Protein AF-A0AAV5TWF7-F1 (afdb_monomer)

Secondary structure (DSSP, 8-state):
-----S-SSEEEEEEEEEE----SHHHHHHHHHHHHHHHHHTT--SEEEEEEEEETTEEEETTS-B-SS--BPTT-S-GGG-SEEEEESSSSSSSTT-EEEE-TT--EEEEEEEEPPP-------SS--TT-PPPP-----SS-----

Organism: NCBI:txid358040

Radius of gyration: 22.1 Å; Cα contacts (8 Å, |Δi|>4): 198; chains: 1; bounding box: 36×72×39 Å

Nearest PDB structures (foldseek):
  4j6l-assembly3_C  TM=7.559E-01  e=2.423E-04  Homo sapiens
  4j6l-assembly1_A  TM=7.563E-01  e=4.889E-04  Homo sapiens
  4uxm-assembly1_A  TM=7.254E-01  e=4.260E-02  Struthio camelus
  4uww-assembly1_A  TM=7.070E-01  e=4.260E-02  Struthio camelus
  7jpt-assembly1_A  TM=5.759E-01  e=4.238E-01  Homo sapiens

Foldseek 3Di:
DDPPPLPPAAPPAEAEAADADDPDPVVVVVVLVVVLVSCVVSPFAFKAFAQWWDDPNFIAHPVRDGDDDAQAFPPPPDPVFHITKMFGSDPPRGDGSHIYHHHSNDHGHYYHYDYDDHPPPPPDPPDDPPPPDDDPDDPDDPDDDDDD

Mean predicted aligned error: 14.3 Å

Structure (mmCIF, N/CA/C/O backbone):
data_AF-A0AAV5TWF7-F1
#
_entry.id   AF-A0AAV5TWF7-F1
#
loop_
_atom_site.group_PDB
_atom_site.id
_atom_site.type_symbol
_atom_site.label_atom_id
_atom_site.label_alt_id
_atom_site.label_comp_id
_atom_site.label_asym_id
_atom_site.label_entity_id
_atom_site.label_seq_id
_atom_site.pdbx_PDB_ins_code
_atom_site.Cartn_x
_atom_site.Cartn_y
_atom_site.Cartn_z
_atom_site.occupancy
_atom_site.B_iso_or_equiv
_atom_site.auth_seq_id
_atom_site.auth_comp_id
_atom_site.auth_asym_id
_atom_site.auth_atom_id
_atom_site.pdbx_PDB_model_num
ATOM 1 N N . MET A 1 1 ? -2.070 -17.336 -25.513 1.00 31.95 1 MET A N 1
ATOM 2 C CA . MET A 1 1 ? -1.674 -17.237 -24.089 1.00 31.95 1 MET A CA 1
ATOM 3 C C . MET A 1 1 ? -2.752 -16.463 -23.349 1.00 31.95 1 MET A C 1
ATOM 5 O O . MET A 1 1 ? -3.055 -15.343 -23.743 1.00 31.95 1 MET A O 1
ATOM 9 N N . ARG A 1 2 ? -3.428 -17.087 -22.379 1.00 27.72 2 ARG A N 1
ATOM 10 C CA . ARG A 1 2 ? -4.565 -16.480 -21.672 1.00 27.72 2 ARG A CA 1
ATOM 11 C C . ARG A 1 2 ? -4.035 -15.417 -20.704 1.00 27.72 2 ARG A C 1
ATOM 13 O O . ARG A 1 2 ? -3.328 -15.760 -19.765 1.00 27.72 2 ARG A O 1
ATOM 20 N N . ARG A 1 3 ? -4.360 -14.142 -20.947 1.00 33.72 3 ARG A N 1
ATOM 21 C CA . ARG A 1 3 ? -4.171 -13.056 -19.974 1.00 33.72 3 ARG A CA 1
ATOM 22 C C . ARG A 1 3 ? -5.059 -13.376 -18.771 1.00 33.72 3 ARG A C 1
ATOM 24 O O . ARG A 1 3 ? -6.281 -13.345 -18.894 1.00 33.72 3 ARG A O 1
ATOM 31 N N . GLY A 1 4 ? -4.453 -13.777 -17.657 1.00 27.03 4 GLY A N 1
ATOM 32 C CA . GLY A 1 4 ? -5.162 -14.026 -16.407 1.00 27.03 4 GLY A CA 1
ATOM 33 C C . GLY A 1 4 ? -5.806 -12.729 -15.937 1.00 27.03 4 GLY A C 1
ATOM 34 O O . GLY A 1 4 ? -5.115 -11.787 -15.566 1.00 27.03 4 GLY A O 1
ATOM 35 N N . SER A 1 5 ? -7.129 -12.662 -16.032 1.00 31.36 5 SER A N 1
ATOM 36 C CA . SER A 1 5 ? -7.910 -11.533 -15.550 1.00 31.36 5 SER A CA 1
ATOM 37 C C . SER A 1 5 ? -7.849 -11.526 -14.021 1.00 31.36 5 SER A C 1
ATOM 39 O O . SER A 1 5 ? -8.229 -12.510 -13.386 1.00 31.36 5 SER A O 1
ATOM 41 N N . ILE A 1 6 ? -7.374 -10.429 -13.424 1.00 41.66 6 ILE A N 1
ATOM 42 C CA . ILE A 1 6 ? -7.374 -10.188 -11.970 1.00 41.66 6 ILE A CA 1
ATOM 43 C C . ILE A 1 6 ? -8.809 -9.844 -11.526 1.00 41.66 6 ILE A C 1
ATOM 45 O O . ILE A 1 6 ? -9.081 -8.792 -10.959 1.00 41.66 6 ILE A O 1
ATOM 49 N N . THR A 1 7 ? -9.773 -10.699 -11.860 1.00 40.22 7 THR A N 1
ATOM 50 C CA . THR A 1 7 ? -11.187 -10.504 -11.507 1.00 40.22 7 THR A CA 1
ATOM 51 C C . THR A 1 7 ? -11.604 -11.304 -10.276 1.00 40.22 7 THR A C 1
ATOM 53 O O . THR A 1 7 ? -12.716 -11.114 -9.797 1.00 40.22 7 THR A O 1
ATOM 56 N N . THR A 1 8 ? -10.735 -12.157 -9.716 1.00 40.34 8 THR A N 1
ATOM 57 C CA . THR A 1 8 ? -11.187 -13.203 -8.775 1.00 40.34 8 THR A CA 1
ATOM 58 C C . THR A 1 8 ? -10.578 -13.154 -7.366 1.00 40.34 8 THR A C 1
ATOM 60 O O . THR A 1 8 ? -10.763 -14.104 -6.610 1.00 40.34 8 THR A O 1
ATOM 63 N N . ALA A 1 9 ? -9.898 -12.073 -6.961 1.00 43.06 9 ALA A N 1
ATOM 64 C CA . ALA A 1 9 ? -9.338 -11.960 -5.598 1.00 43.06 9 ALA A CA 1
ATOM 65 C C . ALA A 1 9 ? -9.718 -10.681 -4.829 1.00 43.06 9 ALA A C 1
ATOM 67 O O . ALA A 1 9 ? -9.404 -10.547 -3.648 1.00 43.06 9 ALA A O 1
ATOM 68 N N . PHE A 1 10 ? -10.433 -9.746 -5.453 1.00 48.28 10 PHE A N 1
ATOM 69 C CA . PHE A 1 10 ? -10.846 -8.515 -4.789 1.00 48.28 10 PHE A CA 1
ATOM 70 C C . PHE A 1 10 ? -12.190 -8.725 -4.077 1.00 48.28 10 PHE A C 1
ATOM 72 O O . PHE A 1 10 ? -13.189 -9.086 -4.702 1.00 48.28 10 PHE A O 1
ATOM 79 N N . GLY A 1 11 ? -12.222 -8.562 -2.749 1.00 48.16 11 GLY A N 1
ATOM 80 C CA . GLY A 1 11 ? -13.454 -8.684 -1.962 1.00 48.16 11 GLY A CA 1
ATOM 81 C C . GLY A 1 11 ? -14.534 -7.696 -2.421 1.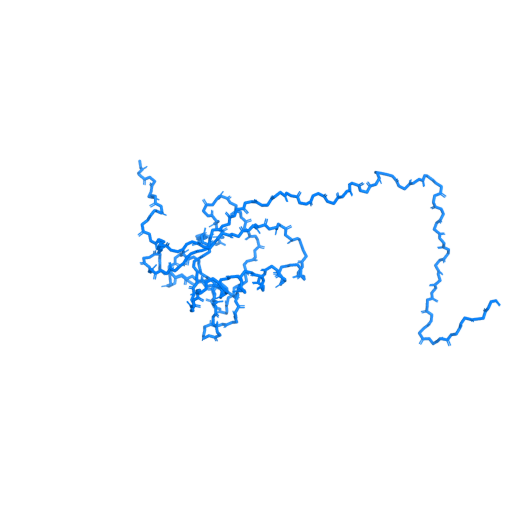00 48.16 11 GLY A C 1
ATOM 82 O O . GLY A 1 11 ? -14.235 -6.687 -3.040 1.00 48.16 11 GLY A O 1
ATOM 83 N N . LYS A 1 12 ? -15.809 -7.938 -2.091 1.00 44.78 12 LYS A N 1
ATOM 84 C CA . LYS A 1 12 ? -16.979 -7.172 -2.590 1.00 44.78 12 LYS A CA 1
ATOM 85 C C . LYS A 1 12 ? -17.006 -5.657 -2.262 1.00 44.78 12 LYS A C 1
ATOM 87 O O . LYS A 1 12 ? -17.979 -4.995 -2.605 1.00 44.78 12 LYS A O 1
ATOM 92 N N . LYS A 1 13 ? -15.994 -5.100 -1.585 1.00 57.88 13 LYS A N 1
ATOM 93 C CA . LYS A 1 13 ? -15.917 -3.686 -1.182 1.00 57.88 13 LYS A CA 1
ATOM 94 C C . LYS A 1 13 ? -14.715 -3.007 -1.841 1.00 57.88 13 LYS A C 1
ATOM 96 O O . LYS A 1 13 ? -13.574 -3.286 -1.473 1.00 57.88 13 LYS A O 1
ATOM 101 N N . ALA A 1 14 ? -15.010 -2.120 -2.789 1.00 63.62 14 ALA A N 1
ATOM 102 C CA . ALA A 1 14 ? -14.046 -1.264 -3.470 1.00 63.62 14 ALA A CA 1
ATOM 103 C C . ALA A 1 14 ? -14.125 0.163 -2.909 1.00 63.62 14 ALA A C 1
ATOM 105 O O . ALA A 1 14 ? -15.215 0.734 -2.852 1.00 63.62 14 ALA A O 1
ATOM 106 N N . ILE A 1 15 ? -12.991 0.752 -2.535 1.00 71.88 15 ILE A N 1
ATOM 107 C CA . ILE A 1 15 ? -12.886 2.180 -2.191 1.00 71.88 15 ILE A CA 1
ATOM 108 C C . ILE A 1 15 ? -12.279 2.908 -3.387 1.00 71.88 15 ILE A C 1
ATOM 110 O O . ILE A 1 15 ? -11.173 2.581 -3.798 1.00 71.88 15 ILE A O 1
ATOM 114 N N . VAL A 1 16 ? -12.984 3.876 -3.971 1.00 70.25 16 VAL A N 1
ATOM 115 C CA . VAL A 1 16 ? -12.506 4.600 -5.162 1.00 70.25 16 VAL A CA 1
ATOM 116 C C . VAL A 1 16 ? -11.844 5.909 -4.753 1.00 70.25 16 VAL A C 1
ATOM 118 O O . VAL A 1 16 ? -12.437 6.714 -4.039 1.00 70.25 16 VAL A O 1
ATOM 121 N N . VAL A 1 17 ? -10.629 6.139 -5.241 1.00 66.19 17 VAL A N 1
ATOM 122 C CA . VAL A 1 17 ? -9.793 7.279 -4.867 1.00 66.19 17 VAL A CA 1
ATOM 123 C C . VAL A 1 17 ? -9.300 8.009 -6.101 1.00 66.19 17 VAL A C 1
ATOM 125 O O . VAL A 1 17 ? -8.834 7.392 -7.053 1.00 66.19 17 VAL A O 1
ATOM 128 N N . GLN A 1 18 ? -9.382 9.337 -6.088 1.00 61.53 18 GLN A N 1
ATOM 129 C CA . GLN A 1 18 ? -8.840 10.155 -7.166 1.00 61.53 18 GLN A CA 1
ATOM 130 C C . GLN A 1 18 ? -7.341 10.377 -6.956 1.00 61.53 18 GLN A C 1
ATOM 132 O O . GLN A 1 18 ? -6.941 10.969 -5.951 1.00 61.53 18 GLN A O 1
ATOM 137 N N . ARG A 1 19 ? -6.511 9.927 -7.901 1.00 64.56 19 ARG A N 1
ATOM 138 C CA . ARG A 1 19 ? -5.055 10.063 -7.784 1.00 64.56 19 ARG A CA 1
ATOM 139 C C . ARG A 1 19 ? -4.593 11.443 -8.258 1.00 64.56 19 ARG A C 1
ATOM 141 O O . ARG A 1 19 ? -5.020 11.912 -9.314 1.00 64.56 19 ARG A O 1
ATOM 148 N N . ARG A 1 20 ? -3.703 12.094 -7.497 1.00 64.56 20 ARG A N 1
ATOM 149 C CA . ARG A 1 20 ? -3.012 13.332 -7.903 1.00 64.56 20 ARG A CA 1
ATOM 150 C C . ARG A 1 20 ? -1.515 13.055 -7.985 1.00 64.56 20 ARG A C 1
ATOM 152 O O . ARG A 1 20 ? -0.918 12.661 -6.995 1.00 64.56 20 ARG A O 1
ATOM 159 N N . LEU A 1 21 ? -0.899 13.283 -9.144 1.00 58.94 21 LEU A N 1
ATOM 160 C CA . LEU A 1 21 ? 0.553 13.160 -9.293 1.00 58.94 21 LEU A CA 1
ATOM 161 C C . LEU A 1 21 ? 1.234 14.315 -8.549 1.00 58.94 21 LEU A C 1
ATOM 163 O O . LEU A 1 21 ? 1.245 15.451 -9.019 1.00 58.94 21 LEU A O 1
ATOM 167 N N . ALA A 1 22 ? 1.768 14.037 -7.363 1.00 57.94 22 ALA A N 1
ATOM 168 C CA . ALA A 1 22 ? 2.460 15.023 -6.550 1.00 57.94 22 ALA A CA 1
ATOM 169 C C . ALA A 1 22 ? 3.988 14.862 -6.641 1.00 57.94 22 ALA A C 1
ATOM 171 O O . ALA A 1 22 ? 4.549 13.847 -6.229 1.00 57.94 22 ALA A O 1
ATOM 172 N N . GLY A 1 23 ? 4.676 15.897 -7.134 1.00 56.53 23 GLY A N 1
ATOM 173 C CA . GLY A 1 23 ? 6.143 15.926 -7.236 1.00 56.53 23 GLY A CA 1
ATOM 174 C C . GLY A 1 23 ? 6.884 16.237 -5.925 1.00 56.53 23 GLY A C 1
ATOM 175 O O . GLY A 1 23 ? 8.093 16.045 -5.858 1.00 56.53 23 GLY A O 1
ATOM 176 N N . TYR A 1 24 ? 6.191 16.696 -4.874 1.00 65.06 24 TYR A N 1
ATOM 177 C CA . TYR A 1 24 ? 6.810 17.209 -3.641 1.00 65.06 24 TYR A CA 1
ATOM 178 C C . TYR A 1 24 ? 6.601 16.274 -2.434 1.00 65.06 24 TYR A C 1
ATOM 180 O O . TYR A 1 24 ? 5.511 15.732 -2.249 1.00 65.06 24 TYR A O 1
ATOM 188 N N . VAL A 1 25 ? 7.617 16.108 -1.573 1.00 64.00 25 VAL A N 1
ATOM 189 C CA . VAL A 1 25 ? 7.602 15.172 -0.419 1.00 64.00 25 VAL A CA 1
ATOM 190 C C . VAL A 1 25 ? 6.445 15.448 0.549 1.00 64.00 25 VAL A C 1
ATOM 192 O O . VAL A 1 25 ? 5.770 14.522 0.999 1.00 64.00 25 VAL A O 1
ATOM 195 N N . GLU A 1 26 ? 6.163 16.719 0.836 1.00 67.81 26 GLU A N 1
ATOM 196 C CA . GLU A 1 26 ? 5.054 17.105 1.717 1.00 67.81 26 GLU A CA 1
ATOM 197 C C . GLU A 1 26 ? 3.689 16.696 1.139 1.00 67.81 26 GLU A C 1
ATOM 199 O O . GLU A 1 26 ? 2.805 16.228 1.859 1.00 67.81 26 GLU A O 1
ATOM 204 N N . LEU A 1 27 ? 3.533 16.819 -0.181 1.00 67.31 27 LEU A N 1
ATOM 205 C CA . LEU A 1 27 ? 2.318 16.417 -0.881 1.00 67.31 27 LEU A CA 1
ATOM 206 C C . LEU A 1 27 ? 2.157 14.893 -0.867 1.00 67.31 27 LEU A C 1
ATOM 208 O O . LEU A 1 27 ? 1.057 14.418 -0.600 1.00 67.31 27 LEU A O 1
ATOM 212 N N . LYS A 1 28 ? 3.254 14.135 -1.019 1.00 73.19 28 LYS A N 1
ATOM 213 C CA . LYS A 1 28 ? 3.246 12.670 -0.868 1.00 73.19 28 LYS A CA 1
ATOM 214 C C . LYS A 1 28 ? 2.781 12.244 0.530 1.00 73.19 28 LYS A C 1
ATOM 216 O O . LYS A 1 28 ? 1.986 11.320 0.669 1.00 73.19 28 LYS A O 1
ATOM 221 N N . GLN A 1 29 ? 3.219 12.924 1.590 1.00 77.94 29 GLN A N 1
ATOM 222 C CA . GLN A 1 29 ? 2.791 12.574 2.950 1.00 77.94 29 GLN A CA 1
ATOM 223 C C . GLN A 1 29 ? 1.318 12.936 3.217 1.00 77.94 29 GLN A C 1
ATOM 225 O O . GLN A 1 29 ? 0.626 12.193 3.920 1.00 77.94 29 GLN A O 1
ATOM 230 N N . LYS A 1 30 ? 0.821 14.049 2.657 1.00 83.00 30 LYS A N 1
ATOM 231 C CA . LYS A 1 30 ? -0.609 14.410 2.699 1.00 83.00 30 LYS A CA 1
ATOM 232 C C . LYS A 1 30 ? -1.465 13.384 1.952 1.00 83.00 30 LYS A C 1
ATOM 234 O O . LYS A 1 30 ? -2.491 12.962 2.477 1.00 83.00 30 LYS A O 1
ATOM 239 N N . GLU A 1 31 ? -1.012 12.945 0.782 1.00 81.50 31 GLU A N 1
ATOM 240 C CA . GLU A 1 31 ? -1.668 11.925 -0.040 1.00 81.50 31 GLU A CA 1
ATOM 241 C C . GLU A 1 31 ? -1.768 10.583 0.698 1.00 81.50 31 GLU A C 1
ATOM 243 O O . GLU A 1 31 ? -2.862 10.039 0.843 1.00 81.50 31 GLU A O 1
ATOM 248 N N . LYS A 1 32 ? -0.663 10.112 1.291 1.00 86.00 32 LYS A N 1
ATOM 249 C CA . LYS A 1 32 ? -0.648 8.903 2.126 1.00 86.00 32 LYS A CA 1
ATOM 250 C C . LYS A 1 32 ? -1.684 8.960 3.249 1.00 86.00 32 LYS A C 1
ATOM 252 O O . LYS A 1 32 ? -2.486 8.045 3.400 1.00 86.00 32 LYS A O 1
ATOM 257 N N . LYS A 1 33 ? -1.690 10.054 4.023 1.00 88.75 33 LYS A N 1
ATOM 258 C CA . LYS A 1 33 ? -2.647 10.253 5.126 1.00 88.75 33 LYS A CA 1
ATOM 259 C C . LYS A 1 33 ? -4.093 10.261 4.633 1.00 88.75 33 LYS A C 1
ATOM 261 O O . LYS A 1 33 ? -4.960 9.702 5.300 1.00 88.75 33 LYS A O 1
ATOM 266 N N . PHE A 1 34 ? -4.349 10.890 3.487 1.00 87.94 34 PHE A N 1
ATOM 267 C CA . PHE A 1 34 ? -5.675 10.926 2.880 1.00 87.94 34 PHE A CA 1
ATOM 268 C C . PHE A 1 34 ? -6.170 9.518 2.523 1.00 87.94 34 PHE A C 1
ATOM 270 O O . PHE A 1 34 ? -7.288 9.168 2.895 1.00 87.94 34 PHE A O 1
ATOM 277 N N . TYR A 1 35 ? -5.334 8.687 1.893 1.00 87.94 35 TYR A N 1
ATOM 278 C CA . TYR A 1 35 ? -5.699 7.312 1.531 1.00 87.94 35 TYR A CA 1
ATOM 279 C C . TYR A 1 35 ? -5.991 6.446 2.752 1.00 87.94 35 TYR A C 1
ATOM 281 O O . TYR A 1 35 ? -7.010 5.756 2.790 1.00 87.94 35 TYR A O 1
ATOM 289 N N . THR A 1 36 ? -5.135 6.517 3.771 1.00 90.62 36 THR A N 1
ATOM 290 C CA . THR A 1 36 ? -5.336 5.766 5.012 1.00 90.62 36 THR A CA 1
ATOM 291 C C . THR A 1 36 ? -6.632 6.172 5.707 1.00 90.62 36 THR A C 1
ATOM 293 O O . THR A 1 36 ? -7.423 5.305 6.069 1.00 90.62 36 THR A O 1
ATOM 296 N N . LYS A 1 37 ? -6.882 7.482 5.850 1.00 91.38 37 LYS A N 1
ATOM 297 C CA . LYS A 1 37 ? -8.102 7.989 6.486 1.00 91.38 37 LYS A CA 1
ATOM 298 C C . LYS A 1 37 ? -9.350 7.550 5.723 1.00 91.38 37 LYS A C 1
ATOM 300 O O . LYS A 1 37 ? -10.272 7.027 6.330 1.00 91.38 37 LYS A O 1
ATOM 305 N N . LEU A 1 38 ? -9.354 7.706 4.400 1.00 89.88 38 LEU A N 1
ATOM 306 C CA . LEU A 1 38 ? -10.489 7.325 3.563 1.00 89.88 38 LEU A CA 1
ATOM 307 C C . LEU A 1 38 ? -10.822 5.831 3.682 1.00 89.88 38 LEU A C 1
ATOM 309 O O . LEU A 1 38 ? -11.994 5.468 3.736 1.00 89.88 38 LEU A O 1
ATOM 313 N N . ALA A 1 39 ? -9.806 4.967 3.741 1.00 90.00 39 ALA A N 1
ATOM 314 C CA . ALA A 1 39 ? -10.017 3.534 3.908 1.00 90.00 39 ALA A CA 1
ATOM 315 C C . ALA A 1 39 ? -10.623 3.187 5.277 1.00 90.00 39 ALA A C 1
ATOM 317 O O . ALA A 1 39 ? -11.566 2.396 5.343 1.00 90.00 39 ALA A O 1
ATOM 318 N N . VAL A 1 40 ? -10.122 3.807 6.349 1.00 90.44 40 VAL A N 1
ATOM 319 C CA . VAL A 1 40 ? -10.650 3.622 7.710 1.00 90.44 40 VAL A CA 1
ATOM 320 C C . VAL A 1 40 ? -12.079 4.162 7.828 1.00 90.44 40 VAL A C 1
ATOM 322 O O . VAL A 1 40 ? -12.948 3.456 8.334 1.00 90.44 40 VAL A O 1
ATOM 325 N N . ASP A 1 41 ? -12.356 5.354 7.290 1.00 89.94 41 ASP A N 1
ATOM 326 C CA . ASP A 1 41 ? -13.691 5.972 7.290 1.00 89.94 41 ASP A CA 1
ATOM 327 C C . ASP A 1 41 ? -14.713 5.125 6.502 1.00 89.94 41 ASP A C 1
ATOM 329 O O . ASP A 1 41 ? -15.891 5.067 6.851 1.00 89.94 41 ASP A O 1
ATOM 333 N N . ALA A 1 42 ? -14.264 4.407 5.465 1.00 87.00 42 ALA A N 1
ATOM 334 C CA . ALA A 1 42 ? -15.075 3.445 4.715 1.00 87.00 42 ALA A CA 1
ATOM 335 C C . ALA A 1 42 ? -15.250 2.080 5.425 1.00 87.00 42 ALA A C 1
ATOM 337 O O . ALA A 1 42 ? -15.906 1.177 4.893 1.00 87.00 42 ALA A O 1
ATOM 338 N N . GLY A 1 43 ? -14.673 1.912 6.618 1.00 87.44 43 GLY A N 1
ATOM 339 C CA . GLY A 1 43 ? -14.788 0.714 7.449 1.00 87.44 43 GLY A CA 1
ATOM 340 C C . GLY A 1 43 ? -13.812 -0.413 7.099 1.00 87.44 43 GLY A C 1
ATOM 341 O O . GLY A 1 43 ? -14.066 -1.561 7.468 1.00 87.44 43 GLY A O 1
ATOM 342 N N . ALA A 1 44 ? -12.725 -0.133 6.371 1.00 89.00 44 ALA A N 1
ATOM 343 C CA . ALA A 1 44 ? -11.632 -1.090 6.207 1.00 89.00 44 ALA A CA 1
ATOM 344 C C . ALA A 1 44 ? -10.757 -1.134 7.474 1.00 89.00 44 ALA A C 1
ATOM 346 O O . ALA A 1 44 ? -10.536 -0.115 8.126 1.00 89.00 44 ALA A O 1
ATOM 347 N N . ASN A 1 45 ? -10.236 -2.315 7.809 1.00 89.19 45 ASN A N 1
ATOM 348 C CA . ASN A 1 45 ? -9.356 -2.534 8.958 1.00 89.19 45 ASN A CA 1
ATOM 349 C C . ASN A 1 45 ? -8.223 -3.504 8.584 1.00 89.19 45 ASN A C 1
ATOM 351 O O . ASN A 1 45 ? -8.373 -4.292 7.651 1.00 89.19 45 ASN A O 1
ATOM 355 N N . GLY A 1 46 ? -7.106 -3.461 9.313 1.00 93.06 46 GLY A N 1
ATOM 356 C CA . GLY A 1 46 ? -5.926 -4.285 9.052 1.00 93.06 46 GLY A CA 1
ATOM 357 C C . GLY A 1 46 ? -5.154 -3.781 7.839 1.00 93.06 46 GLY A C 1
ATOM 358 O O . GLY A 1 46 ? -4.319 -2.883 7.955 1.00 93.06 46 GLY A O 1
ATOM 359 N N . THR A 1 47 ? -5.449 -4.337 6.669 1.00 93.69 47 THR A N 1
ATOM 360 C CA . THR A 1 47 ? -4.780 -4.025 5.404 1.00 93.69 47 THR A CA 1
ATOM 361 C C . THR A 1 47 ? -5.787 -3.871 4.270 1.00 93.69 47 THR A C 1
ATOM 363 O O . THR A 1 47 ? -6.926 -4.337 4.332 1.00 93.69 47 THR A O 1
ATOM 366 N N . ILE A 1 48 ? -5.372 -3.176 3.215 1.00 93.06 48 ILE A N 1
ATOM 367 C CA . ILE A 1 48 ? -6.189 -2.978 2.018 1.00 93.06 48 ILE A CA 1
ATOM 368 C C . ILE A 1 4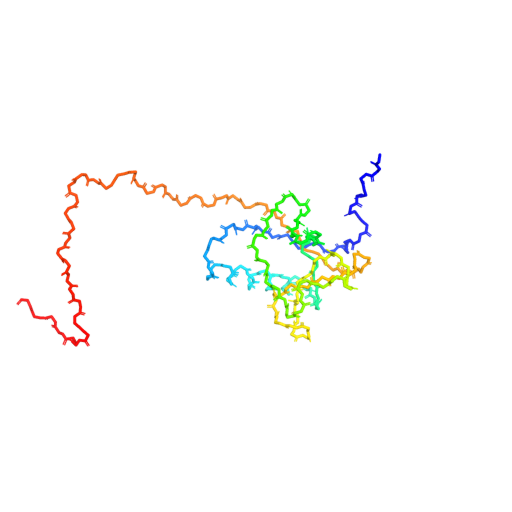8 ? -5.332 -3.099 0.765 1.00 93.06 48 ILE A C 1
ATOM 370 O O . ILE A 1 48 ? -4.231 -2.551 0.709 1.00 93.06 48 ILE A O 1
ATOM 374 N N . TYR A 1 49 ? -5.828 -3.791 -0.260 1.00 92.94 49 TYR A N 1
ATOM 375 C CA . TYR A 1 49 ? -5.135 -3.850 -1.545 1.00 92.94 49 TYR A CA 1
ATOM 376 C C . TYR A 1 49 ? -5.132 -2.495 -2.243 1.00 92.94 49 TYR A C 1
ATOM 378 O O . TYR A 1 49 ? -6.143 -1.801 -2.253 1.00 92.94 49 TYR A O 1
ATOM 386 N N . ILE A 1 50 ? -4.019 -2.153 -2.890 1.00 87.94 50 ILE A N 1
ATOM 387 C CA . ILE A 1 50 ? -3.872 -0.891 -3.636 1.00 87.94 50 ILE A CA 1
ATOM 388 C C . ILE A 1 50 ? -3.849 -1.092 -5.158 1.00 87.94 50 ILE A C 1
ATOM 390 O O . ILE A 1 50 ? -3.477 -0.192 -5.901 1.00 87.94 50 ILE A O 1
ATOM 394 N N . GLY A 1 51 ? -4.211 -2.284 -5.644 1.00 84.62 51 GLY A N 1
ATOM 395 C CA . GLY A 1 51 ? -4.304 -2.548 -7.084 1.00 84.62 51 GLY A CA 1
ATOM 396 C C . GLY A 1 51 ? -2.969 -2.424 -7.828 1.00 84.62 51 GLY A C 1
ATOM 397 O O . GLY A 1 51 ? -2.965 -2.133 -9.025 1.00 84.62 51 GLY A O 1
ATOM 398 N N . ALA A 1 52 ? -1.853 -2.635 -7.126 1.00 85.69 52 ALA A N 1
ATOM 399 C CA . ALA A 1 52 ? -0.508 -2.682 -7.684 1.00 85.69 52 ALA A CA 1
ATOM 400 C C . ALA A 1 52 ? 0.145 -4.040 -7.430 1.00 85.69 52 ALA A C 1
ATOM 402 O O . ALA A 1 52 ? -0.221 -4.761 -6.497 1.00 85.69 52 ALA A O 1
ATOM 403 N N . GLN A 1 53 ? 1.129 -4.364 -8.261 1.00 87.31 53 GLN A N 1
ATOM 404 C CA . GLN A 1 53 ? 1.973 -5.538 -8.124 1.00 87.31 53 GLN A CA 1
ATOM 405 C C . GLN A 1 53 ? 3.444 -5.146 -8.190 1.00 87.31 53 GLN A C 1
ATOM 407 O O . GLN A 1 53 ? 3.816 -4.199 -8.883 1.00 87.31 53 GLN A O 1
ATOM 412 N N . TYR A 1 54 ? 4.271 -5.888 -7.465 1.00 86.12 54 TYR A N 1
ATOM 413 C CA . TYR A 1 54 ? 5.717 -5.756 -7.516 1.00 86.12 54 TYR A CA 1
ATOM 414 C C . TYR A 1 54 ? 6.293 -6.938 -8.287 1.00 86.12 54 TYR A C 1
ATOM 416 O O . TYR A 1 54 ? 6.050 -8.087 -7.927 1.00 86.12 54 TYR A O 1
ATOM 424 N N . SER A 1 55 ? 7.020 -6.654 -9.362 1.00 81.44 55 SER A N 1
ATOM 425 C CA . SER A 1 55 ? 7.659 -7.660 -10.209 1.00 81.44 55 SER A CA 1
ATOM 426 C C . SER A 1 55 ? 8.943 -7.084 -10.788 1.00 81.44 55 SER A C 1
ATOM 428 O O . SER A 1 55 ? 8.970 -5.918 -11.174 1.00 81.44 55 SER A O 1
ATOM 430 N N . GLU A 1 56 ? 10.004 -7.891 -10.850 1.00 78.38 56 GLU A N 1
ATOM 431 C CA . GLU A 1 56 ? 11.279 -7.528 -11.501 1.00 78.38 56 GLU A CA 1
ATOM 432 C C . GLU A 1 56 ? 11.881 -6.195 -11.015 1.00 78.38 56 GLU A C 1
ATOM 434 O O . GLU A 1 56 ? 12.447 -5.421 -11.780 1.00 78.38 56 GLU A O 1
ATOM 439 N N . GLY A 1 57 ? 11.744 -5.893 -9.721 1.00 76.12 57 GLY A N 1
ATOM 440 C CA . GLY A 1 57 ? 12.269 -4.652 -9.145 1.00 76.12 57 GLY A CA 1
ATOM 441 C C . GLY A 1 57 ? 11.356 -3.433 -9.311 1.00 76.12 57 GLY A C 1
ATOM 442 O O . GLY A 1 57 ? 11.640 -2.381 -8.737 1.00 76.12 57 GLY A O 1
ATOM 443 N N . ALA A 1 58 ? 10.250 -3.563 -10.046 1.00 76.19 58 ALA A N 1
ATOM 444 C CA . ALA A 1 58 ? 9.353 -2.470 -10.385 1.00 76.19 58 ALA A CA 1
ATOM 445 C C . ALA A 1 58 ? 7.958 -2.638 -9.769 1.00 76.19 58 ALA A C 1
ATOM 447 O O . ALA A 1 58 ? 7.418 -3.737 -9.646 1.00 76.19 58 ALA A O 1
ATOM 448 N N . LEU A 1 59 ? 7.356 -1.502 -9.412 1.00 79.25 59 LEU A N 1
ATOM 449 C CA . LEU A 1 59 ? 5.964 -1.414 -8.990 1.00 79.25 59 LEU A CA 1
ATOM 450 C C . LEU A 1 59 ? 5.088 -1.035 -10.190 1.00 79.25 59 LEU A C 1
ATOM 452 O O . LEU A 1 59 ? 5.235 0.061 -10.735 1.00 79.25 59 LEU A O 1
ATOM 456 N N . GLY A 1 60 ? 4.169 -1.917 -10.573 1.00 80.62 60 GLY A N 1
ATOM 457 C CA . GLY A 1 60 ? 3.198 -1.681 -11.639 1.00 80.62 60 GLY A CA 1
ATOM 458 C C . GLY A 1 60 ? 1.776 -1.641 -11.096 1.00 80.62 60 GLY A C 1
ATOM 459 O O . GLY A 1 60 ? 1.328 -2.593 -10.453 1.00 80.62 60 GLY A O 1
ATOM 460 N N . PHE A 1 61 ? 1.048 -0.557 -11.356 1.00 78.19 61 PHE A N 1
ATOM 461 C CA . PHE A 1 61 ? -0.386 -0.511 -11.079 1.00 78.19 61 PHE A CA 1
ATOM 462 C C . PHE A 1 61 ? -1.169 -1.220 -12.187 1.00 78.19 61 PHE A C 1
ATOM 464 O O . PHE A 1 61 ? -0.744 -1.303 -13.339 1.00 78.19 61 PHE A O 1
ATOM 471 N N . THR A 1 62 ? -2.339 -1.744 -11.833 1.00 73.75 62 THR A N 1
ATOM 472 C CA . THR A 1 62 ? -3.233 -2.455 -12.766 1.00 73.75 62 THR A CA 1
ATOM 473 C C . THR A 1 62 ? -3.797 -1.574 -13.886 1.00 73.75 62 THR A C 1
ATOM 475 O O . THR A 1 62 ? -4.238 -2.104 -14.902 1.00 73.75 62 THR A O 1
ATOM 478 N N . ASP A 1 63 ? -3.736 -0.250 -13.738 1.00 68.81 63 ASP A N 1
ATOM 479 C CA . ASP A 1 63 ? -4.094 0.748 -14.756 1.00 68.81 63 ASP A CA 1
ATOM 480 C C . ASP A 1 63 ? -2.942 1.057 -15.742 1.00 68.81 63 ASP A C 1
ATOM 482 O O . ASP A 1 63 ? -3.096 1.891 -16.630 1.00 68.81 63 ASP A O 1
ATOM 486 N N . GLY A 1 64 ? -1.786 0.395 -15.602 1.00 66.69 64 GLY A N 1
ATOM 487 C CA . GLY A 1 64 ? -0.598 0.617 -16.433 1.00 66.69 64 GLY A CA 1
ATOM 488 C C . GLY A 1 64 ? 0.254 1.813 -16.007 1.00 66.69 64 GLY A C 1
ATOM 489 O O . GLY A 1 64 ? 1.260 2.110 -16.649 1.00 66.69 64 GLY A O 1
ATOM 490 N N . SER A 1 65 ? -0.114 2.498 -14.926 1.00 66.25 65 SER A N 1
ATOM 491 C CA . SER A 1 65 ? 0.688 3.591 -14.395 1.00 66.25 65 SER A CA 1
ATOM 492 C C . SER A 1 65 ? 1.841 3.098 -13.518 1.00 66.25 65 SER A C 1
ATOM 494 O O . SER A 1 65 ? 1.765 2.068 -12.841 1.00 66.25 65 SER A O 1
ATOM 496 N N . TYR A 1 66 ? 2.925 3.873 -13.511 1.00 62.44 66 TYR A N 1
ATOM 497 C CA . TYR A 1 66 ? 4.125 3.592 -12.731 1.00 62.44 66 TYR A CA 1
ATOM 498 C C . TYR A 1 66 ? 4.291 4.639 -11.638 1.00 62.44 66 TYR A C 1
ATOM 500 O O . TYR A 1 66 ? 4.163 5.839 -11.884 1.00 62.44 66 TYR A O 1
ATOM 508 N N . TYR A 1 67 ? 4.601 4.189 -10.424 1.00 65.31 67 TYR A N 1
ATOM 509 C CA . TYR A 1 67 ? 4.878 5.077 -9.301 1.00 65.31 67 TYR A CA 1
ATOM 510 C C . TYR A 1 67 ? 6.316 4.891 -8.834 1.00 65.31 67 TYR A C 1
ATOM 512 O O . TYR A 1 67 ? 6.699 3.834 -8.329 1.00 65.31 67 TYR A O 1
ATOM 520 N N . LEU A 1 68 ? 7.118 5.941 -9.002 1.00 54.25 68 LEU A N 1
ATOM 521 C CA . LEU A 1 68 ? 8.495 5.972 -8.530 1.00 54.25 68 LEU A CA 1
ATOM 522 C C . LEU A 1 68 ? 8.504 6.300 -7.029 1.00 54.25 68 LEU A C 1
ATOM 524 O O . LEU A 1 68 ? 8.355 7.453 -6.611 1.00 54.25 68 LEU A O 1
ATOM 528 N N . GLY A 1 69 ? 8.670 5.249 -6.225 1.00 61.91 69 GLY A N 1
ATOM 529 C CA . GLY A 1 69 ? 8.887 5.323 -4.780 1.00 61.91 69 GLY A CA 1
ATOM 530 C C . GLY A 1 69 ? 7.611 5.164 -3.957 1.00 61.91 69 GLY A C 1
ATOM 531 O O . GLY A 1 69 ? 6.983 6.154 -3.589 1.00 61.91 69 GLY A O 1
ATOM 532 N N . GLY A 1 70 ? 7.264 3.914 -3.638 1.00 71.31 70 GLY A N 1
ATOM 533 C CA . GLY A 1 70 ? 6.207 3.570 -2.684 1.00 71.31 70 GLY A CA 1
ATOM 534 C C . GLY A 1 70 ? 6.580 3.891 -1.234 1.00 71.31 70 GLY A C 1
ATOM 535 O O . GLY A 1 70 ? 7.754 4.038 -0.890 1.00 71.31 70 GLY A O 1
ATOM 536 N N . TRP A 1 71 ? 5.579 3.992 -0.359 1.00 86.75 71 TRP A N 1
ATOM 537 C CA . TRP A 1 71 ? 5.787 4.211 1.076 1.00 86.75 71 TRP A CA 1
ATOM 538 C C . TRP A 1 71 ? 6.083 2.894 1.798 1.00 86.75 71 TRP A C 1
ATOM 540 O O . TRP A 1 71 ? 5.306 2.474 2.640 1.00 86.75 71 TRP A O 1
ATOM 550 N N . TRP A 1 72 ? 7.171 2.208 1.466 1.00 89.69 72 TRP A N 1
ATOM 551 C CA . TRP A 1 72 ? 7.439 0.864 1.988 1.00 89.69 72 TRP A CA 1
ATOM 552 C C . TRP A 1 72 ? 7.539 0.801 3.517 1.00 89.69 72 TRP A C 1
ATOM 554 O O . TRP A 1 72 ? 8.075 1.707 4.165 1.00 89.69 72 TRP A O 1
ATOM 564 N N . ALA A 1 73 ? 7.012 -0.281 4.090 1.00 94.00 73 ALA A N 1
ATOM 565 C CA . ALA A 1 73 ? 7.358 -0.699 5.442 1.00 94.00 73 ALA A CA 1
ATOM 566 C C . ALA A 1 73 ? 8.774 -1.296 5.457 1.00 94.00 73 ALA A C 1
ATOM 568 O O . ALA A 1 73 ? 9.314 -1.682 4.418 1.00 94.00 73 ALA A O 1
ATOM 569 N N . ASN A 1 74 ? 9.388 -1.368 6.637 1.00 93.06 74 ASN A N 1
ATOM 570 C CA . ASN A 1 74 ? 10.736 -1.912 6.754 1.00 93.06 74 ASN A CA 1
ATOM 571 C C . ASN A 1 74 ? 10.776 -3.379 6.294 1.00 93.06 74 ASN A C 1
ATOM 573 O O . ASN A 1 74 ? 9.926 -4.172 6.691 1.00 93.06 74 ASN A O 1
ATOM 577 N N . GLY A 1 75 ? 11.764 -3.731 5.470 1.00 91.62 75 GLY A N 1
ATOM 578 C CA . GLY A 1 75 ? 11.906 -5.082 4.923 1.00 91.62 75 GLY A CA 1
ATOM 579 C C . GLY A 1 75 ? 10.961 -5.420 3.768 1.00 91.62 75 GLY A C 1
ATOM 580 O O . GLY A 1 75 ? 10.906 -6.585 3.392 1.00 91.62 75 GLY A O 1
ATOM 581 N N . PHE A 1 76 ? 10.244 -4.440 3.203 1.00 91.69 76 PHE A N 1
ATOM 582 C CA . PHE A 1 76 ? 9.392 -4.604 2.024 1.00 91.69 76 PHE A CA 1
ATOM 583 C C . PHE A 1 76 ? 9.881 -3.735 0.846 1.00 91.69 76 PHE A C 1
ATOM 585 O O . PHE A 1 76 ? 10.444 -2.662 1.073 1.00 91.69 76 PHE A O 1
ATOM 592 N N . PRO A 1 77 ? 9.650 -4.155 -0.410 1.00 89.94 77 PRO A N 1
ATOM 593 C CA . PRO A 1 77 ? 9.026 -5.416 -0.801 1.00 89.94 77 PRO A CA 1
ATOM 594 C C . PRO A 1 77 ? 9.930 -6.630 -0.524 1.00 89.94 77 PRO A C 1
ATOM 596 O O . PRO A 1 77 ? 11.152 -6.518 -0.493 1.00 89.94 77 PRO A O 1
ATOM 599 N N . ASN A 1 78 ? 9.320 -7.790 -0.299 1.00 89.62 78 ASN A N 1
ATOM 600 C CA . ASN A 1 78 ? 9.982 -9.027 0.097 1.00 89.62 78 ASN A CA 1
ATOM 601 C C . ASN A 1 78 ? 9.477 -10.201 -0.743 1.00 89.62 78 ASN A C 1
ATOM 603 O O . ASN A 1 78 ? 8.297 -10.541 -0.711 1.00 89.62 78 ASN A O 1
ATOM 607 N N . THR A 1 79 ? 10.381 -10.854 -1.463 1.00 86.94 79 THR A N 1
ATOM 608 C CA . THR A 1 79 ? 10.059 -11.919 -2.422 1.00 86.94 79 THR A CA 1
ATOM 609 C C . THR A 1 79 ? 9.399 -13.154 -1.801 1.00 86.94 79 THR A C 1
ATOM 611 O O . THR A 1 79 ? 8.788 -13.932 -2.527 1.00 86.94 79 THR A O 1
ATOM 614 N N . LEU A 1 80 ? 9.458 -13.324 -0.476 1.00 89.69 80 LEU A N 1
ATOM 615 C CA . LEU A 1 80 ? 8.839 -14.450 0.231 1.00 89.69 80 LEU A CA 1
ATOM 616 C C . LEU A 1 80 ? 7.323 -14.311 0.413 1.00 89.69 80 LEU A C 1
ATOM 618 O O . LEU A 1 80 ? 6.650 -15.309 0.653 1.00 89.69 80 LEU A O 1
ATOM 622 N N . PHE A 1 81 ? 6.780 -13.096 0.310 1.00 88.75 81 PHE A N 1
ATOM 623 C CA . PHE A 1 81 ? 5.378 -12.827 0.631 1.00 88.75 81 PHE A CA 1
ATOM 624 C C . PHE A 1 81 ? 4.489 -12.670 -0.603 1.00 88.75 81 PHE A C 1
ATOM 626 O O . PHE A 1 81 ? 3.339 -12.322 -0.439 1.00 88.75 81 PHE A O 1
ATOM 633 N N . GLY A 1 82 ? 4.952 -12.942 -1.827 1.00 91.19 82 GLY A N 1
ATOM 634 C CA . GLY A 1 82 ? 4.144 -12.803 -3.051 1.00 91.19 82 GLY A CA 1
ATOM 635 C C . GLY A 1 82 ? 4.185 -11.396 -3.653 1.00 91.19 82 GLY A C 1
ATOM 636 O O . GLY A 1 82 ? 4.978 -10.562 -3.240 1.00 91.19 82 GLY A O 1
ATOM 637 N N . ASN A 1 83 ? 3.355 -11.107 -4.657 1.00 92.12 83 ASN A N 1
ATOM 638 C CA . ASN A 1 83 ? 3.556 -9.919 -5.503 1.00 92.12 83 ASN A CA 1
ATOM 639 C C . ASN A 1 83 ? 2.451 -8.865 -5.398 1.00 92.12 83 ASN A C 1
ATOM 641 O O . ASN A 1 83 ? 2.580 -7.818 -6.027 1.00 92.12 83 ASN A O 1
ATOM 645 N N . CYS A 1 84 ? 1.373 -9.092 -4.642 1.00 91.56 84 CYS A N 1
ATOM 646 C CA . CYS A 1 84 ? 0.259 -8.147 -4.566 1.00 91.56 84 CYS A CA 1
ATOM 647 C C . CYS A 1 84 ? 0.470 -7.108 -3.471 1.00 91.56 84 CYS A C 1
ATOM 649 O O . CYS A 1 84 ? 0.793 -7.438 -2.334 1.00 91.56 84 CYS A O 1
ATOM 651 N N . MET A 1 85 ? 0.279 -5.836 -3.815 1.00 91.94 85 MET A N 1
ATO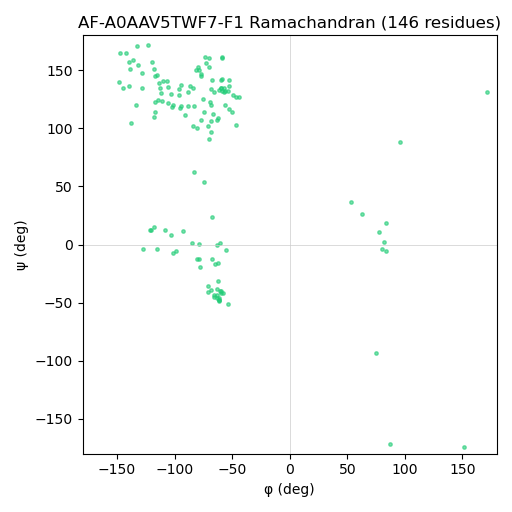M 652 C CA . MET A 1 85 ? 0.556 -4.725 -2.909 1.00 91.94 85 MET A CA 1
ATOM 653 C C . MET A 1 85 ? -0.624 -4.406 -2.015 1.00 91.94 85 MET A C 1
ATOM 655 O O . MET A 1 85 ? -1.757 -4.254 -2.485 1.00 91.94 85 MET A O 1
ATOM 659 N N . GLN A 1 86 ? -0.330 -4.178 -0.743 1.00 93.31 86 GLN A N 1
ATOM 660 C CA . GLN A 1 86 ? -1.295 -3.719 0.240 1.00 93.31 86 GLN A CA 1
ATOM 661 C C . GLN A 1 86 ? -0.762 -2.539 1.050 1.00 93.31 86 GLN A C 1
ATOM 663 O O . GLN A 1 86 ? 0.443 -2.367 1.217 1.00 93.31 86 GLN A O 1
ATOM 668 N N . MET A 1 87 ? -1.682 -1.737 1.572 1.00 93.81 87 MET A N 1
ATOM 669 C CA . MET A 1 87 ? -1.409 -0.637 2.486 1.00 93.81 87 MET A CA 1
ATOM 670 C C . MET A 1 87 ? -1.828 -1.026 3.905 1.00 93.81 87 MET A C 1
ATOM 672 O O . MET A 1 87 ? -2.914 -1.571 4.107 1.00 93.81 87 MET A O 1
ATOM 676 N N . LEU A 1 88 ? -0.975 -0.723 4.883 1.00 94.88 88 LEU A N 1
ATOM 677 C CA . LEU A 1 88 ? -1.235 -0.938 6.303 1.00 94.88 88 LEU A CA 1
ATOM 678 C C . LEU A 1 88 ? -2.220 0.116 6.830 1.00 94.88 88 LEU A C 1
ATOM 680 O O . LEU A 1 88 ? -1.983 1.320 6.707 1.00 94.88 88 LEU A O 1
ATOM 684 N N . LEU A 1 89 ? -3.316 -0.331 7.438 1.00 94.25 89 LEU A N 1
ATOM 685 C CA . LEU A 1 89 ? -4.291 0.509 8.145 1.00 94.25 89 LEU A CA 1
ATOM 686 C C . LEU A 1 89 ? -4.103 0.452 9.666 1.00 94.25 89 LEU A C 1
ATOM 688 O O . LEU A 1 89 ? -4.728 1.225 10.385 1.00 94.25 89 LEU A O 1
ATOM 692 N N . THR A 1 90 ? -3.226 -0.415 10.166 1.00 92.62 90 THR A N 1
ATOM 693 C CA . THR A 1 90 ? -2.851 -0.521 11.583 1.00 92.62 90 THR A CA 1
ATOM 694 C C . THR A 1 90 ? -1.343 -0.349 11.752 1.00 92.62 90 THR A C 1
ATOM 696 O O . THR A 1 90 ? -0.601 -0.290 10.769 1.00 92.62 90 THR A O 1
ATOM 699 N N . SER A 1 91 ? -0.889 -0.247 13.005 1.00 91.38 91 SER A N 1
ATOM 700 C CA . SER A 1 91 ? 0.531 -0.126 13.346 1.00 91.38 91 SER A CA 1
ATOM 701 C C . SER A 1 91 ? 1.231 -1.466 13.627 1.00 91.38 91 SER A C 1
ATOM 703 O O . SER A 1 91 ? 2.319 -1.482 14.192 1.00 91.38 91 SER A O 1
ATOM 705 N N . GLU A 1 92 ? 0.593 -2.596 13.307 1.00 88.75 92 GLU A N 1
ATOM 706 C CA . GLU A 1 92 ? 1.045 -3.934 13.722 1.00 88.75 92 GLU A CA 1
ATOM 707 C C . GLU A 1 92 ? 2.322 -4.383 12.994 1.00 88.75 92 GLU A C 1
ATOM 709 O O . GLU A 1 92 ? 3.240 -4.915 13.610 1.00 88.75 92 GLU A O 1
ATOM 714 N N . PHE A 1 93 ? 2.409 -4.105 11.690 1.00 87.00 93 PHE A N 1
ATOM 715 C CA . PHE A 1 93 ? 3.513 -4.540 10.819 1.00 87.00 93 PHE A CA 1
ATOM 716 C C . PHE A 1 93 ? 4.307 -3.367 10.220 1.00 87.00 93 PHE A C 1
ATOM 718 O O . PHE A 1 93 ? 5.036 -3.525 9.241 1.00 87.00 93 PHE A O 1
ATOM 725 N N . GLY A 1 94 ? 4.136 -2.165 10.772 1.00 92.00 94 GLY A N 1
ATOM 726 C CA . GLY A 1 94 ? 4.717 -0.923 10.263 1.00 92.00 94 GLY A CA 1
ATOM 727 C C . GLY A 1 94 ? 3.853 0.285 10.603 1.00 92.00 94 GLY A C 1
ATOM 728 O O . GLY A 1 94 ? 2.867 0.172 11.314 1.00 92.00 94 GLY A O 1
ATOM 729 N N . ASN A 1 95 ? 4.202 1.460 10.091 1.00 93.19 95 ASN A N 1
ATOM 730 C CA . ASN A 1 95 ? 3.396 2.666 10.250 1.00 93.19 95 ASN A CA 1
ATOM 731 C C . ASN A 1 95 ? 2.182 2.652 9.316 1.00 93.19 95 ASN A C 1
ATOM 733 O O . ASN A 1 95 ? 2.264 2.231 8.161 1.00 93.19 95 ASN A O 1
ATOM 737 N N . GLN A 1 96 ? 1.076 3.232 9.780 1.00 93.12 96 GLN A N 1
ATOM 738 C CA . GLN A 1 96 ? -0.125 3.419 8.970 1.00 93.12 96 GLN A CA 1
ATOM 739 C C . GLN A 1 96 ? 0.190 4.121 7.634 1.00 93.12 96 GLN A C 1
ATOM 741 O O . GLN A 1 96 ? 0.944 5.101 7.567 1.00 93.12 96 GLN A O 1
ATOM 746 N N . GLY A 1 97 ? -0.405 3.616 6.558 1.00 91.31 97 GLY A N 1
ATOM 747 C CA . GLY A 1 97 ? -0.178 4.082 5.194 1.00 91.31 97 GLY A CA 1
ATOM 748 C C . GLY A 1 97 ? 1.100 3.551 4.545 1.00 91.31 97 GLY A C 1
ATOM 749 O O . GLY A 1 97 ? 1.322 3.843 3.370 1.00 91.31 97 GLY A O 1
ATOM 750 N N . GLN A 1 98 ? 1.940 2.791 5.262 1.00 93.44 98 GLN A N 1
ATOM 751 C CA . GLN A 1 98 ? 3.055 2.092 4.627 1.00 93.44 98 GLN A CA 1
ATOM 752 C C . GLN A 1 98 ? 2.580 0.899 3.800 1.00 93.44 98 GLN A C 1
ATOM 754 O O . GLN A 1 98 ? 1.491 0.369 4.014 1.00 93.44 98 GLN A O 1
ATOM 759 N N . TRP A 1 99 ? 3.391 0.507 2.824 1.00 92.69 99 TRP A N 1
ATOM 760 C CA . TRP A 1 99 ? 3.083 -0.540 1.864 1.00 92.69 99 TRP A CA 1
ATOM 761 C C . TRP A 1 99 ? 3.883 -1.800 2.153 1.00 92.69 99 TRP A C 1
ATOM 763 O O . TRP A 1 99 ? 5.070 -1.742 2.481 1.00 92.69 99 TRP A O 1
ATOM 773 N N . THR A 1 100 ? 3.217 -2.933 1.987 1.00 94.06 100 THR A N 1
ATOM 774 C CA . THR A 1 100 ? 3.802 -4.272 2.030 1.00 94.06 100 THR A CA 1
ATOM 775 C C . THR A 1 100 ? 3.307 -5.072 0.831 1.00 94.06 100 THR A C 1
ATOM 777 O O . THR A 1 100 ? 2.412 -4.636 0.099 1.00 94.06 100 THR A O 1
ATOM 780 N N . ASN A 1 101 ? 3.892 -6.245 0.615 1.00 93.19 101 ASN A N 1
ATOM 781 C CA . ASN A 1 101 ? 3.425 -7.193 -0.386 1.00 93.19 101 ASN A CA 1
ATOM 782 C C . ASN A 1 101 ? 2.978 -8.493 0.272 1.00 93.19 101 ASN A C 1
ATOM 784 O O . ASN A 1 101 ? 3.534 -8.895 1.292 1.00 93.19 101 ASN A O 1
ATOM 788 N N . ILE A 1 102 ? 1.941 -9.095 -0.300 1.00 93.94 102 ILE A N 1
ATOM 789 C CA . ILE A 1 102 ? 1.307 -10.318 0.181 1.00 93.94 102 ILE A CA 1
ATOM 790 C C . ILE A 1 102 ? 0.892 -11.210 -1.001 1.00 93.94 102 ILE A C 1
ATOM 792 O O . ILE A 1 102 ? 0.856 -10.773 -2.160 1.00 93.94 102 ILE A O 1
ATOM 796 N N . ASP A 1 103 ? 0.589 -12.474 -0.703 1.00 93.31 103 ASP A N 1
ATOM 797 C CA . ASP A 1 103 ? 0.076 -13.433 -1.661 1.00 93.31 103 ASP A CA 1
ATOM 798 C C . ASP A 1 103 ? -1.229 -12.887 -2.254 1.00 93.31 103 ASP A C 1
ATOM 800 O O . ASP A 1 103 ? -2.121 -12.398 -1.554 1.00 93.31 103 ASP A O 1
ATOM 804 N N . CYS A 1 104 ? -1.319 -12.936 -3.579 1.00 90.00 104 CYS A N 1
ATOM 805 C CA . CYS A 1 104 ? -2.454 -12.416 -4.328 1.00 90.00 104 CYS A CA 1
ATOM 806 C C . CYS A 1 104 ? -3.753 -13.210 -4.108 1.00 90.00 104 CYS A C 1
ATOM 808 O O . CYS A 1 104 ? -4.813 -12.759 -4.532 1.00 90.00 104 CYS A O 1
ATOM 810 N N . SER A 1 105 ? -3.686 -14.392 -3.491 1.00 90.31 105 SER A N 1
ATOM 811 C CA . SER A 1 105 ? -4.850 -15.217 -3.152 1.00 90.31 105 SER A CA 1
ATOM 812 C C . SER A 1 105 ? -5.562 -14.771 -1.868 1.00 90.31 105 SER A C 1
ATOM 814 O O . SER A 1 105 ? -6.685 -15.218 -1.608 1.00 90.31 105 SER A O 1
ATOM 816 N N . VAL A 1 106 ? -4.949 -13.883 -1.073 1.00 90.62 106 VAL A N 1
ATOM 817 C CA . VAL A 1 106 ? -5.543 -13.377 0.169 1.00 90.62 106 VAL A CA 1
ATOM 818 C C . VAL A 1 106 ? -6.788 -12.544 -0.138 1.00 90.62 106 VAL A C 1
ATOM 820 O O . VAL A 1 106 ? -6.798 -11.662 -0.988 1.00 90.62 106 VAL A O 1
ATOM 823 N N . LYS A 1 107 ? -7.884 -12.820 0.571 1.00 88.94 107 LYS A N 1
ATOM 824 C CA . LYS A 1 107 ? -9.142 -12.085 0.397 1.00 88.94 107 LYS A CA 1
ATOM 825 C C . LYS A 1 107 ? -9.191 -10.905 1.360 1.00 88.94 107 LYS A C 1
ATOM 827 O O . LYS A 1 107 ? -9.354 -11.102 2.559 1.00 88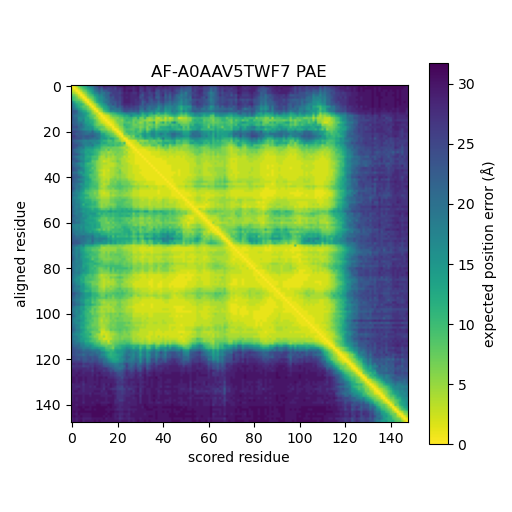.94 107 LYS A O 1
ATOM 832 N N . GLN A 1 108 ? -9.130 -9.690 0.828 1.00 87.88 108 GLN A N 1
ATOM 833 C CA . GLN A 1 108 ? -9.229 -8.453 1.607 1.00 87.88 108 GLN A CA 1
ATOM 834 C C . GLN A 1 108 ? -9.919 -7.341 0.793 1.00 87.88 108 GLN A C 1
ATOM 836 O O . GLN A 1 108 ? -10.105 -7.497 -0.423 1.00 87.88 108 GLN A O 1
ATOM 841 N N . PRO A 1 109 ? -10.376 -6.244 1.432 1.00 89.50 109 PRO A N 1
ATOM 842 C CA . PRO A 1 109 ? -10.870 -5.080 0.704 1.00 89.50 109 PRO A CA 1
ATOM 843 C C . PRO A 1 109 ? -9.799 -4.509 -0.227 1.00 89.50 109 PRO A C 1
ATOM 845 O O . PRO A 1 109 ? -8.599 -4.746 -0.063 1.00 89.50 109 PRO A O 1
ATOM 848 N N . PHE A 1 110 ? -10.243 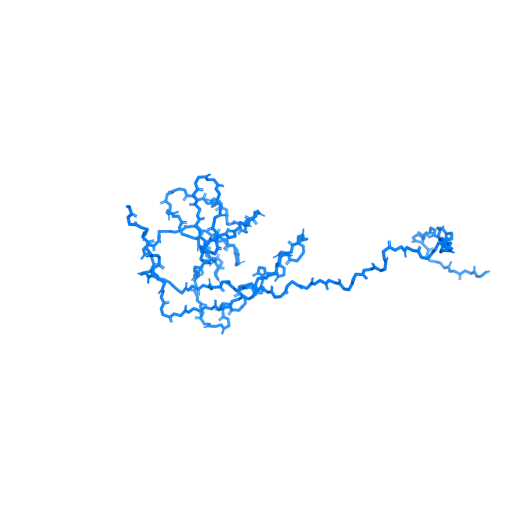-3.720 -1.199 1.00 87.12 110 PHE A N 1
ATOM 849 C CA . PHE A 1 110 ? -9.351 -3.119 -2.177 1.00 87.12 110 PHE A CA 1
ATOM 850 C C . PHE A 1 110 ? -9.716 -1.672 -2.471 1.00 87.12 110 PHE A C 1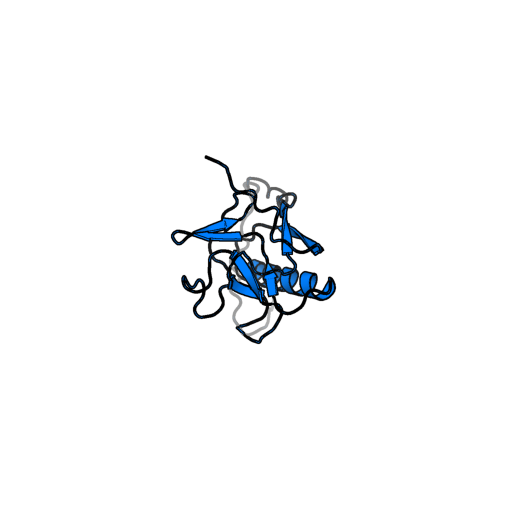
ATOM 852 O O . PHE A 1 110 ? -10.868 -1.250 -2.367 1.00 87.12 110 PHE A O 1
ATOM 859 N N . MET A 1 111 ? -8.694 -0.912 -2.828 1.00 85.50 111 MET A N 1
ATOM 860 C CA . MET A 1 111 ? -8.765 0.484 -3.192 1.00 85.50 111 MET A CA 1
ATOM 861 C C . MET A 1 111 ? -8.478 0.616 -4.688 1.00 85.50 111 MET A C 1
ATOM 863 O O . MET A 1 111 ? -7.437 0.172 -5.173 1.00 85.50 111 MET A O 1
ATOM 867 N N . CYS A 1 112 ? -9.413 1.216 -5.415 1.00 77.25 112 CYS A N 1
ATOM 868 C CA . CYS A 1 112 ? -9.278 1.556 -6.822 1.00 77.25 112 CYS A CA 1
ATOM 869 C C . CYS A 1 112 ? -8.796 2.993 -6.954 1.00 77.25 112 CYS A C 1
ATOM 871 O O . CYS A 1 112 ? -9.333 3.894 -6.310 1.00 77.25 112 CYS A O 1
ATOM 873 N N . PHE A 1 113 ? -7.863 3.223 -7.867 1.00 75.75 113 PHE A N 1
ATOM 874 C CA . PHE A 1 113 ? -7.494 4.567 -8.275 1.00 75.75 113 PHE A CA 1
ATOM 875 C C . PHE A 1 113 ? -8.261 4.942 -9.540 1.00 75.75 113 PHE A C 1
ATOM 877 O O . PHE A 1 113 ? -8.366 4.153 -10.476 1.00 75.75 113 PHE A O 1
ATOM 884 N N . ARG A 1 114 ? -8.825 6.146 -9.552 1.00 71.19 114 ARG A N 1
ATOM 885 C CA . ARG A 1 114 ? -9.353 6.798 -10.747 1.00 71.19 114 ARG A CA 1
ATOM 886 C C . ARG A 1 114 ? -8.496 8.019 -11.022 1.00 71.19 114 ARG A C 1
ATOM 888 O O . ARG A 1 114 ? -8.152 8.754 -10.092 1.00 71.19 114 ARG A O 1
ATOM 895 N N . ASP A 1 115 ? -8.194 8.263 -12.287 1.00 64.19 115 ASP A N 1
ATOM 896 C CA . ASP A 1 115 ? -7.470 9.468 -12.654 1.00 64.19 115 ASP A CA 1
ATOM 897 C C . ASP A 1 115 ? -8.246 10.717 -12.239 1.00 64.19 115 ASP A C 1
ATOM 899 O O . ASP A 1 115 ? -9.474 10.829 -12.382 1.00 64.19 115 ASP A O 1
ATOM 903 N N . GLY A 1 116 ? -7.508 11.655 -11.652 1.00 59.25 116 GLY A N 1
ATOM 904 C CA . GLY A 1 116 ? -8.003 12.996 -11.445 1.00 59.25 116 GLY A CA 1
ATOM 905 C C . GLY A 1 116 ? -7.929 13.824 -12.709 1.00 59.25 116 GLY A C 1
ATOM 906 O O . GLY A 1 116 ? -7.022 13.647 -13.515 1.00 59.25 116 GLY A O 1
ATOM 907 N N . THR A 1 117 ? -8.842 14.783 -12.862 1.00 49.22 117 THR A N 1
ATOM 908 C CA . THR A 1 117 ? -8.574 15.910 -13.757 1.00 49.22 117 THR A CA 1
ATOM 909 C C . THR A 1 117 ? -7.273 16.544 -13.279 1.00 49.22 117 THR A C 1
ATOM 911 O O . THR A 1 117 ? -7.187 16.943 -12.112 1.00 49.22 117 THR A O 1
ATOM 914 N N . VAL A 1 118 ? -6.253 16.584 -14.138 1.00 49.72 118 VAL A N 1
ATOM 915 C CA . VAL A 1 118 ? -4.992 17.264 -13.836 1.00 49.72 118 VAL A CA 1
ATOM 916 C C . VAL A 1 118 ? -5.347 18.683 -13.405 1.00 49.72 118 VAL A C 1
ATOM 918 O O . VAL A 1 118 ? -5.935 19.436 -14.180 1.00 49.72 118 VAL A O 1
ATOM 921 N N . TYR A 1 119 ? -5.044 19.042 -12.155 1.00 46.78 119 TYR A N 1
ATOM 922 C CA . TYR A 1 119 ? -5.059 20.445 -11.768 1.00 46.78 119 TYR A CA 1
ATOM 923 C C . TYR A 1 119 ? -3.898 21.088 -12.512 1.00 46.78 119 TYR A C 1
ATOM 925 O O . TYR A 1 119 ? -2.746 20.966 -12.099 1.00 46.78 119 TYR A O 1
ATOM 933 N N . VAL A 1 120 ? -4.202 21.696 -13.652 1.00 48.97 120 VAL A N 1
ATOM 934 C CA . VAL A 1 120 ? -3.286 22.608 -14.316 1.00 48.97 120 VAL A CA 1
ATOM 935 C C . VAL A 1 120 ? -3.406 23.897 -13.507 1.00 48.97 120 VAL A C 1
ATOM 937 O O . VAL A 1 120 ? -4.471 24.522 -13.558 1.00 48.97 120 VAL A O 1
ATOM 940 N N . PRO A 1 121 ? -2.408 24.278 -12.682 1.00 54.00 121 PRO A N 1
ATOM 941 C CA . PRO A 1 121 ? -2.420 25.620 -12.122 1.00 54.00 121 PRO A CA 1
ATOM 942 C C . PRO A 1 121 ? -2.578 26.600 -13.292 1.00 54.00 121 PRO A C 1
ATOM 944 O O . PRO A 1 121 ? -2.019 26.326 -14.360 1.00 54.00 121 PRO A O 1
ATOM 947 N N . PRO A 1 122 ? -3.344 27.697 -13.135 1.00 50.59 122 PRO A N 1
ATOM 948 C CA . PRO A 1 122 ? -3.461 28.701 -14.182 1.00 50.59 122 PRO A CA 1
ATOM 949 C C . PRO A 1 122 ? -2.064 29.013 -14.698 1.00 50.59 122 PRO A C 1
ATOM 951 O O . PRO A 1 122 ? -1.163 29.253 -13.889 1.00 50.59 122 PRO A O 1
ATOM 954 N N . THR A 1 123 ? -1.869 28.918 -16.013 1.00 50.84 123 THR A N 1
ATOM 955 C CA . THR A 1 123 ? -0.582 29.186 -16.645 1.00 50.84 123 THR A CA 1
ATOM 956 C C . THR A 1 123 ? -0.107 30.533 -16.119 1.00 50.84 123 THR A C 1
ATOM 958 O O . THR A 1 123 ? -0.765 31.549 -16.354 1.00 50.84 123 THR A O 1
ATOM 961 N N . ALA A 1 124 ? 0.989 30.548 -15.353 1.00 54.94 124 ALA A N 1
ATOM 962 C CA . ALA A 1 124 ? 1.643 31.807 -15.040 1.00 54.94 124 ALA A CA 1
ATOM 963 C C . ALA A 1 124 ? 1.909 32.489 -16.393 1.00 54.94 124 ALA A C 1
ATOM 965 O O . ALA A 1 124 ? 2.350 31.795 -17.318 1.00 54.94 124 ALA A O 1
ATOM 966 N N . PRO A 1 125 ? 1.571 33.780 -16.565 1.00 58.81 125 PRO A N 1
ATOM 967 C CA . PRO A 1 125 ? 1.787 34.464 -17.833 1.00 58.81 125 PRO A CA 1
ATOM 968 C C . PRO A 1 125 ? 3.226 34.211 -18.286 1.00 58.81 125 PRO A C 1
ATOM 970 O O . PRO A 1 125 ? 4.160 34.364 -17.499 1.00 58.81 125 PRO A O 1
ATOM 973 N N . SER A 1 126 ? 3.389 33.760 -19.532 1.00 52.12 126 SER A N 1
ATOM 974 C CA . SER A 1 126 ? 4.629 33.177 -20.068 1.00 52.12 126 SER A CA 1
ATOM 975 C C . SER A 1 126 ? 5.821 34.134 -20.109 1.00 52.12 126 SER A C 1
ATOM 977 O O . SER A 1 126 ? 6.914 33.734 -20.495 1.00 52.12 126 SER A O 1
ATOM 979 N N . HIS A 1 127 ? 5.643 35.379 -19.676 1.00 55.00 127 HIS A N 1
ATOM 980 C CA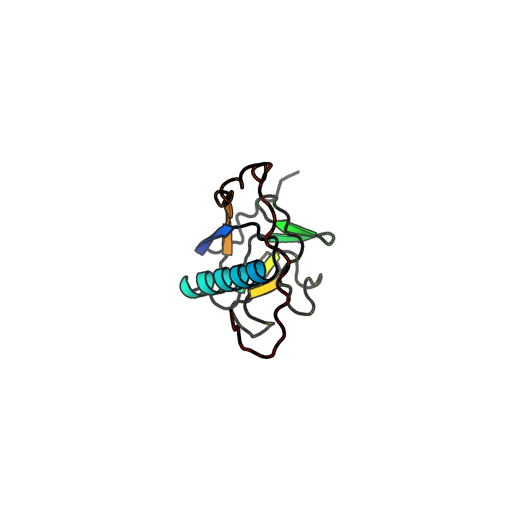 . HIS A 1 127 ? 6.702 36.355 -19.532 1.00 55.00 127 HIS A CA 1
ATOM 981 C C . HIS A 1 127 ? 6.419 37.239 -18.311 1.00 55.00 127 HIS A C 1
ATOM 983 O O . HIS A 1 127 ? 5.295 37.740 -18.177 1.00 55.00 127 HIS A O 1
ATOM 989 N N . PRO A 1 128 ? 7.412 37.512 -17.442 1.00 56.97 128 PRO A N 1
ATOM 990 C CA . PRO A 1 128 ? 7.344 38.731 -16.657 1.00 56.97 128 PRO A CA 1
ATOM 991 C C . PRO A 1 128 ? 7.229 39.888 -17.653 1.00 56.97 128 PRO A C 1
ATOM 993 O O . PRO A 1 128 ? 7.956 39.933 -18.647 1.00 56.97 128 PRO A O 1
ATOM 996 N N . LYS A 1 129 ? 6.276 40.796 -17.421 1.00 56.19 129 LYS A N 1
ATOM 997 C CA . LYS A 1 129 ? 6.186 42.070 -18.145 1.00 56.19 129 LYS A CA 1
ATOM 998 C C . LYS A 1 129 ? 7.609 42.639 -18.211 1.00 56.19 129 LYS A C 1
ATOM 1000 O O . LYS A 1 129 ? 8.248 42.702 -17.161 1.00 56.19 129 LYS A O 1
ATOM 1005 N N . ALA A 1 130 ? 8.102 42.978 -19.404 1.00 56.47 130 ALA A N 1
ATOM 1006 C CA . ALA A 1 130 ? 9.519 43.256 -19.693 1.00 56.47 130 ALA A CA 1
ATOM 1007 C C . ALA A 1 130 ? 10.174 44.353 -18.819 1.00 56.47 130 ALA A C 1
ATOM 1009 O O . ALA A 1 130 ? 11.384 44.544 -18.870 1.00 56.47 130 ALA A O 1
ATOM 1010 N N . ASP A 1 131 ? 9.393 45.011 -17.960 1.00 60.66 131 ASP A N 1
ATOM 1011 C CA . ASP A 1 131 ? 9.776 46.166 -17.156 1.00 60.66 131 ASP A CA 1
ATOM 1012 C C . ASP A 1 131 ? 9.627 45.936 -15.639 1.00 60.66 131 ASP A C 1
ATOM 1014 O O . ASP A 1 131 ? 9.675 46.888 -14.855 1.00 60.66 131 ASP A O 1
ATOM 1018 N N . ALA A 1 132 ? 9.422 44.692 -15.187 1.00 61.81 132 ALA A N 1
ATOM 1019 C CA . ALA A 1 132 ? 9.366 44.378 -13.761 1.00 61.81 132 ALA A CA 1
ATOM 1020 C C . ALA A 1 132 ? 10.761 44.521 -13.125 1.00 61.81 132 ALA A C 1
ATOM 1022 O O . ALA A 1 132 ? 11.553 43.581 -13.086 1.00 61.81 132 ALA A O 1
ATOM 1023 N N . LYS A 1 133 ? 11.072 45.720 -12.619 1.00 71.56 133 LYS A N 1
ATOM 1024 C CA . LYS A 1 133 ? 12.266 45.958 -11.802 1.00 71.56 133 LYS A CA 1
ATOM 1025 C C . LYS A 1 133 ? 12.100 45.241 -10.465 1.00 71.56 133 LYS A C 1
ATOM 1027 O O . LYS A 1 133 ? 11.170 45.540 -9.716 1.00 71.56 133 LYS A O 1
ATOM 1032 N N . CYS A 1 134 ? 13.005 44.313 -10.161 1.00 54.28 134 CYS A N 1
ATOM 1033 C CA . CYS A 1 134 ? 13.091 43.722 -8.831 1.00 54.28 134 CYS A CA 1
ATOM 1034 C C . CYS A 1 134 ? 13.289 44.844 -7.797 1.00 54.28 134 CYS A C 1
ATOM 1036 O O . CYS A 1 134 ? 14.173 45.684 -7.997 1.00 54.28 134 CYS A O 1
ATOM 1038 N N . PRO A 1 135 ? 12.513 44.883 -6.699 1.00 68.19 135 PRO A N 1
ATOM 1039 C CA . PRO A 1 135 ? 12.866 45.741 -5.580 1.00 68.19 135 PRO A CA 1
ATOM 1040 C C . PRO A 1 135 ? 14.265 45.342 -5.078 1.00 68.19 135 PRO A C 1
ATOM 1042 O O . PRO A 1 135 ? 14.606 44.154 -5.108 1.00 68.19 135 PRO A O 1
ATOM 1045 N N . PRO A 1 136 ? 15.102 46.307 -4.659 1.00 60.91 136 PRO A N 1
ATOM 1046 C CA . PRO A 1 136 ? 16.426 45.995 -4.149 1.00 60.91 136 PRO A CA 1
ATOM 1047 C C . PRO A 1 136 ? 16.299 45.038 -2.964 1.00 60.91 136 PRO A C 1
ATOM 1049 O O . PRO A 1 136 ? 15.453 45.218 -2.090 1.00 60.91 136 PRO A O 1
ATOM 1052 N N . ILE A 1 137 ? 17.141 44.008 -2.977 1.00 55.88 137 ILE A N 1
ATOM 1053 C CA . ILE A 1 137 ? 17.294 43.006 -1.921 1.00 55.88 137 ILE A CA 1
ATOM 1054 C C . ILE A 1 137 ? 17.395 43.692 -0.550 1.00 55.88 137 ILE A C 1
ATOM 1056 O O . ILE A 1 137 ? 18.435 44.237 -0.193 1.00 55.88 137 ILE A O 1
ATOM 1060 N N . GLN A 1 138 ? 16.305 43.671 0.219 1.00 53.06 138 GLN A N 1
ATOM 1061 C CA . GLN A 1 138 ? 16.305 44.046 1.631 1.00 53.06 138 GLN A CA 1
ATOM 1062 C C . GLN A 1 138 ? 16.748 42.805 2.413 1.00 53.06 138 GLN A C 1
ATOM 1064 O O . GLN A 1 138 ? 15.989 41.848 2.569 1.00 53.06 138 GLN A O 1
ATOM 1069 N N . TYR A 1 139 ? 18.008 42.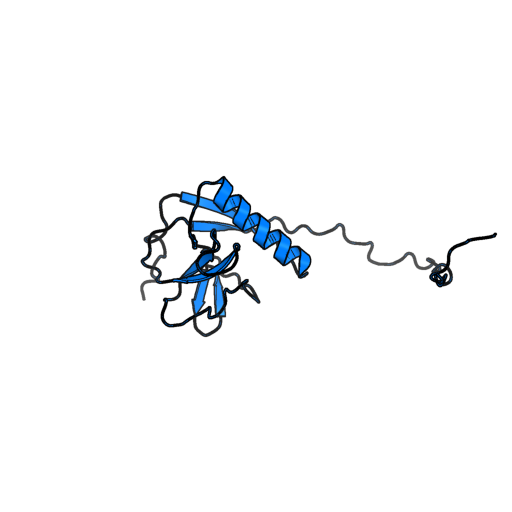783 2.847 1.00 49.34 139 TYR A N 1
ATOM 1070 C CA . TYR A 1 139 ? 18.489 41.764 3.774 1.00 49.34 139 TYR A CA 1
ATOM 1071 C C . TYR A 1 139 ? 17.784 41.980 5.118 1.00 49.34 139 TYR A C 1
ATOM 1073 O O . TYR A 1 139 ? 18.010 42.991 5.778 1.00 49.34 139 TYR A O 1
ATOM 1081 N N . TYR A 1 140 ? 16.918 41.053 5.528 1.00 48.06 140 TYR A N 1
ATOM 1082 C CA . TYR A 1 140 ? 16.393 41.053 6.890 1.00 48.06 140 TYR A CA 1
ATOM 1083 C C . TYR A 1 140 ? 17.541 40.699 7.842 1.00 48.06 140 TYR A C 1
ATOM 1085 O O . TYR A 1 140 ? 17.967 39.546 7.907 1.00 48.06 140 TYR A O 1
ATOM 1093 N N . SER A 1 141 ? 18.059 41.679 8.586 1.00 47.56 141 SER A N 1
ATOM 1094 C CA . SER A 1 141 ? 18.846 41.374 9.776 1.00 47.56 141 SER A CA 1
ATOM 1095 C C . SER A 1 141 ? 17.905 40.776 10.826 1.00 47.56 141 SER A C 1
ATOM 1097 O O . SER A 1 141 ? 16.805 41.271 11.068 1.00 47.56 141 SER A O 1
ATOM 1099 N N . LEU A 1 142 ? 18.329 39.676 11.449 1.00 50.66 142 LEU A N 1
ATOM 1100 C CA . LEU A 1 142 ? 17.591 38.926 12.476 1.00 50.66 142 LEU A CA 1
ATOM 1101 C C . LEU A 1 142 ? 17.399 39.690 13.806 1.00 50.66 142 LEU A C 1
ATOM 1103 O O . LEU A 1 142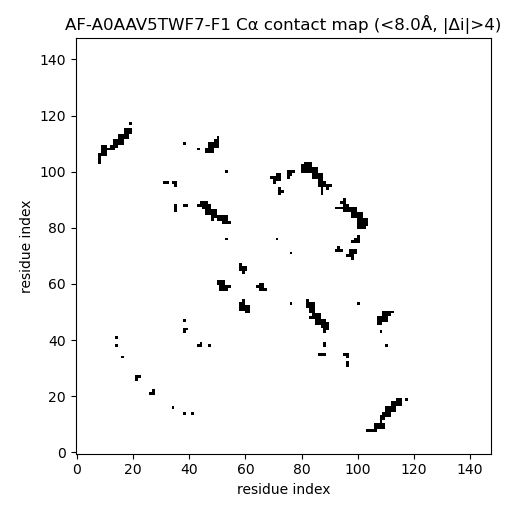 ? 17.206 39.077 14.850 1.00 50.66 142 LEU A O 1
ATOM 1107 N N . MET A 1 143 ? 17.450 41.019 13.802 1.00 50.25 143 MET A N 1
ATOM 1108 C CA . MET A 1 143 ? 17.254 41.858 14.981 1.00 50.25 143 MET A CA 1
ATOM 1109 C C . MET A 1 143 ? 16.379 43.037 14.563 1.00 50.25 143 MET A C 1
ATOM 1111 O O . MET A 1 143 ? 16.817 43.923 13.833 1.00 50.25 143 MET A O 1
ATOM 1115 N N . GLY A 1 144 ? 15.110 42.986 14.963 1.00 48.81 144 GLY A N 1
ATOM 1116 C CA . GLY A 1 144 ? 14.075 43.908 14.522 1.00 48.81 144 GLY A CA 1
ATOM 1117 C C . GLY A 1 144 ? 14.354 45.376 14.843 1.00 48.81 144 GLY A C 1
ATOM 1118 O O . GLY A 1 144 ? 14.727 45.731 15.955 1.00 48.81 144 GLY A O 1
ATOM 1119 N N . SER A 1 145 ? 14.119 46.234 13.856 1.00 45.69 145 SER A N 1
ATOM 1120 C CA . SER A 1 145 ? 13.266 47.432 13.906 1.00 45.69 145 SER A CA 1
ATOM 1121 C C . SER A 1 145 ? 13.478 48.214 12.608 1.00 45.69 145 SER A C 1
ATOM 1123 O O . SER A 1 145 ? 14.606 48.409 12.165 1.00 45.69 145 SER A O 1
ATOM 1125 N N . VAL A 1 146 ? 12.382 48.611 11.960 1.00 47.50 146 VAL A N 1
ATOM 1126 C CA . VAL A 1 146 ? 12.416 49.485 10.783 1.00 47.50 146 VAL A CA 1
ATOM 1127 C C . VAL A 1 146 ? 12.228 50.911 11.281 1.00 47.50 146 VAL A C 1
ATOM 1129 O O . VAL A 1 146 ? 11.184 51.219 11.853 1.00 47.50 146 VAL A O 1
ATOM 1132 N N . SER A 1 147 ? 13.211 51.777 11.050 1.00 40.56 147 SER A N 1
ATOM 1133 C CA . SER A 1 147 ? 12.984 53.221 10.993 1.00 40.56 147 SER A CA 1
ATOM 1134 C C . SER A 1 147 ? 13.204 53.687 9.559 1.00 40.56 147 SER A C 1
ATOM 1136 O O . SER A 1 147 ? 14.200 53.318 8.935 1.00 40.56 147 SER A O 1
ATOM 1138 N N . SER A 1 148 ? 12.216 54.438 9.078 1.00 44.66 148 SER A N 1
ATOM 1139 C CA . SER A 1 148 ? 12.108 55.110 7.777 1.00 44.66 148 SER A CA 1
ATOM 1140 C C . SER A 1 148 ? 13.305 55.971 7.407 1.00 44.66 148 SER A C 1
ATOM 1142 O O . SER A 1 148 ? 13.814 56.644 8.331 1.00 44.66 148 SER A O 1
#

Sequence (148 aa):
MRRGSITTAFGKKAIVVQRRLAGYVELKQKEKKFYTKLAVDAGANGTIYIGAQYSEGALGFTDGSYYLGGWWANGFPNTLFGNCMQMLLTSEFGNQGQWTNIDCSVKQPFMCFRDGTVYVPPTAPSHPKADAKCPPIQYYSLMGSVSS

pLDDT: mean 72.33, std 18.73, range [27.03, 94.88]

InterPro domains:
  IPR001304 C-type lectin-like [PS50041] (29-113)
  IPR016186 C-type lectin-like/link domain superfamily [G3DSA:3.10.100.10] (25-141)
  IPR016187 C-type lectin fold [SSF56436] (29-125)
  IPR050976 Snake venom C-type lectin-like [PTHR22991] (29-136)

Solvent-accessible surface area (backbone atoms only — not comparable to full-atom values): 9304 Å² total; per-residue (Å²): 132,84,78,81,73,91,76,84,39,70,39,100,48,73,45,82,41,72,51,75,95,61,94,46,71,71,50,47,54,53,51,38,51,50,54,40,50,53,41,46,77,72,68,53,67,57,50,32,31,58,56,30,34,52,56,97,94,39,55,41,34,79,87,73,50,74,65,92,76,74,54,54,22,88,82,38,81,39,87,90,36,44,39,30,30,29,32,29,64,38,67,87,83,38,57,64,40,18,28,43,41,33,53,61,80,56,79,40,42,29,35,43,79,40,86,44,81,79,82,70,70,78,76,71,71,97,57,78,65,97,76,74,73,76,76,78,88,76,79,81,66,100,66,90,78,91,79,135